Protein AF-A0A7S3CFG3-F1 (afdb_monomer_lite)

Sequence (171 aa):
ILPTSSPVSVMETASGTGRVSVSDVPDEIWTEVFSHLAAEGQAFAASLTCKRFLAIARVVCKGSAVTKAKVFLTHGRGRLSGRFLLWCSDLCDEDDFGVSRILCLAACRQGLTEELKTLLVRCPSAIKGEELVNYAAVGGSIETIEWLRRRGVPLDSCNMACAEAARGGHL

Secondary structure (DSSP, 8-state):
---------------------TTTS-HHHHHHHHHHHHHTT-HHHHHTS-HHHHHHHHHHHTTHHHHHHHHHHHH--SPPPHHHHHHTTSS--TT-HHHHHHHHHHHHTTT-HHHHHHHHHH-TTSS-HHHHHHHHHHTT-HHHHHHHHHTT--GGG-TTHHHHHHHHT--

pLDDT: mean 81.41, std 15.43, range [36.38, 96.5]

Foldseek 3Di:
DDDDDDDDDDPVPPPPPDDDDPVNDDLVVLLVVLLVCLVVLVLLVQLLPDVSSLVSNLVRNVCSSVVVLLVCLVPPPDQDDLVVLVSNVRSDDLPPLPSLLSSLLSCLLALVQVSNVVSCVSHVPSDALLSSLLSNLLNLNVVNNVVSVVVVRDVVVNVCSPVSNVVSVND

InterPro domains:
  IPR001810 F-box domain [PF00646] (23-58)
  IPR036047 F-box-like domain superfamily [SSF81383] (14-58)

Structure (mmCIF, N/CA/C/O backbone):
data_AF-A0A7S3CFG3-F1
#
_entry.id   AF-A0A7S3CFG3-F1
#
loop_
_atom_site.group_PDB
_atom_site.id
_atom_site.type_symbol
_atom_site.label_atom_id
_atom_site.label_alt_id
_atom_site.label_comp_id
_atom_site.label_asym_id
_atom_site.label_entity_id
_atom_site.label_seq_id
_atom_site.pdbx_PDB_ins_code
_atom_site.Cartn_x
_atom_site.Cartn_y
_atom_site.Cartn_z
_atom_site.occupancy
_atom_site.B_iso_or_equiv
_atom_site.auth_seq_id
_atom_site.auth_comp_id
_atom_site.auth_asym_id
_atom_site.auth_atom_id
_atom_site.pdbx_PDB_model_num
ATOM 1 N N . ILE A 1 1 ? -75.159 7.259 45.620 1.00 37.56 1 ILE A N 1
ATOM 2 C CA . ILE A 1 1 ? -75.638 6.192 44.709 1.00 37.56 1 ILE A CA 1
ATOM 3 C C . ILE A 1 1 ? -74.685 6.172 43.515 1.00 37.56 1 ILE A C 1
ATOM 5 O O . ILE A 1 1 ? -74.532 7.213 42.893 1.00 37.56 1 ILE A O 1
ATOM 9 N N . LEU A 1 2 ? -73.983 5.056 43.279 1.00 40.75 2 LEU A N 1
ATOM 10 C CA . LEU A 1 2 ? -73.243 4.773 42.029 1.00 40.75 2 LEU A CA 1
ATOM 11 C C . LEU A 1 2 ? -74.244 4.257 40.966 1.00 40.75 2 LEU A C 1
ATOM 13 O O . LEU A 1 2 ? -75.337 3.849 41.368 1.00 40.75 2 LEU A O 1
ATOM 17 N N . PRO A 1 3 ? -73.941 4.306 39.651 1.00 47.03 3 PRO A N 1
ATOM 18 C CA . PRO A 1 3 ? -73.075 3.307 38.985 1.00 47.03 3 PRO A CA 1
ATOM 19 C C . PRO A 1 3 ? -71.876 3.951 38.242 1.00 47.03 3 PRO A C 1
ATOM 21 O O . PRO A 1 3 ? -72.010 5.020 37.662 1.00 47.03 3 PRO A O 1
ATOM 24 N N . THR A 1 4 ? -70.633 3.476 38.385 1.00 41.88 4 THR A N 1
ATOM 25 C CA . THR A 1 4 ? -69.954 2.404 37.605 1.00 41.88 4 THR A CA 1
ATOM 26 C C . THR A 1 4 ? -69.831 2.628 36.088 1.00 41.88 4 THR A C 1
ATOM 28 O O . THR A 1 4 ? -70.781 2.393 35.348 1.00 41.88 4 THR A O 1
ATOM 31 N N . SER A 1 5 ? -68.616 2.888 35.592 1.00 36.91 5 SER A N 1
ATOM 32 C CA . SER A 1 5 ? -67.816 1.876 34.862 1.00 36.91 5 SER A CA 1
ATOM 33 C C . SER A 1 5 ? -66.495 2.455 34.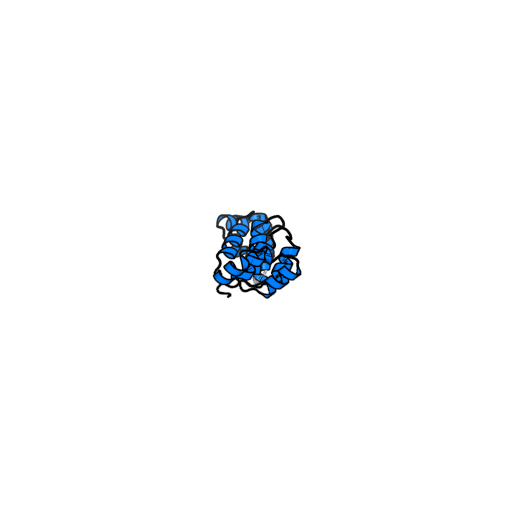325 1.00 36.91 5 SER A C 1
ATOM 35 O O . SER A 1 5 ? -66.481 3.453 33.613 1.00 36.91 5 SER A O 1
ATOM 37 N N . SER A 1 6 ? -65.382 1.786 34.635 1.00 43.34 6 SER A N 1
ATOM 38 C CA . SER A 1 6 ? -64.210 1.762 33.746 1.00 43.34 6 SER A CA 1
ATOM 39 C C . SER A 1 6 ? -64.425 0.648 32.715 1.00 43.34 6 SER A C 1
ATOM 41 O O . SER A 1 6 ? -65.146 -0.311 33.007 1.00 43.34 6 SER A O 1
ATOM 43 N N . PRO A 1 7 ? -63.778 0.718 31.544 1.00 47.34 7 PRO A N 1
ATOM 44 C CA . PRO A 1 7 ? -62.621 -0.164 31.353 1.00 47.34 7 PRO A CA 1
ATOM 45 C C . PRO A 1 7 ? -61.418 0.565 30.715 1.00 47.34 7 PRO A C 1
ATOM 47 O O . PRO A 1 7 ? -61.573 1.412 29.848 1.00 47.34 7 PRO A O 1
ATOM 50 N N . VAL A 1 8 ? -60.222 0.418 31.292 1.00 37.72 8 VAL A N 1
ATOM 51 C CA . VAL A 1 8 ? -59.151 -0.526 30.883 1.00 37.72 8 VAL A CA 1
ATOM 52 C C . VAL A 1 8 ? -58.303 -0.027 29.706 1.00 37.72 8 VAL A C 1
ATOM 54 O O . VAL A 1 8 ? -58.741 0.008 28.567 1.00 37.72 8 VAL A O 1
ATOM 57 N N . SER A 1 9 ? -57.043 0.260 30.048 1.00 43.34 9 SER A N 1
ATOM 58 C CA . SER A 1 9 ? -55.812 0.029 29.279 1.00 43.34 9 SER A CA 1
ATOM 59 C C . SER A 1 9 ? -55.873 0.062 27.747 1.00 43.34 9 SER A C 1
ATOM 61 O O . SER A 1 9 ? -56.261 -0.914 27.109 1.00 43.34 9 SER A O 1
ATOM 63 N N . VAL A 1 10 ? -55.192 1.059 27.182 1.00 40.66 10 VAL A N 1
ATOM 64 C CA . VAL A 1 10 ? -54.032 0.731 26.345 1.00 40.66 10 VAL A CA 1
ATOM 65 C C . VAL A 1 10 ? -52.823 1.474 26.910 1.00 40.66 10 VAL A C 1
ATOM 67 O O . VAL A 1 10 ? -52.563 2.625 26.574 1.00 40.66 10 VAL A O 1
ATOM 70 N N . MET A 1 11 ? -52.069 0.814 27.795 1.00 36.38 11 MET A N 1
ATOM 71 C CA . MET A 1 11 ? -50.628 1.063 27.820 1.00 36.38 11 MET A CA 1
ATOM 72 C C . MET A 1 11 ? -50.127 0.680 26.428 1.00 36.38 11 MET A C 1
ATOM 74 O O . MET A 1 11 ? -50.054 -0.511 26.121 1.00 36.38 11 MET A O 1
ATOM 78 N N . GLU A 1 12 ? -49.812 1.664 25.584 1.00 37.03 12 GLU A N 1
ATOM 79 C CA . GLU A 1 12 ? -48.969 1.415 24.419 1.00 37.03 12 GLU A CA 1
ATOM 80 C C . GLU A 1 12 ? -47.602 0.998 24.952 1.00 37.03 12 GLU A C 1
ATOM 82 O O . GLU A 1 12 ? -46.726 1.810 25.257 1.00 37.03 12 GLU A O 1
ATOM 87 N N . THR A 1 13 ? -47.443 -0.313 25.120 1.00 40.94 13 THR A N 1
ATOM 88 C CA . THR A 1 13 ? -46.142 -0.931 25.262 1.00 40.94 13 THR A CA 1
ATOM 89 C C . THR A 1 13 ? -45.372 -0.559 24.010 1.00 40.94 13 THR A C 1
ATOM 91 O O . THR A 1 13 ? -45.642 -1.067 22.921 1.00 40.94 13 THR A O 1
ATOM 94 N N . ALA A 1 14 ? -44.423 0.364 24.162 1.00 45.00 14 ALA A N 1
ATOM 95 C CA . ALA A 1 14 ? -43.482 0.722 23.120 1.00 45.00 14 ALA A CA 1
ATOM 96 C C . ALA A 1 14 ? -42.603 -0.501 22.819 1.00 45.00 14 ALA A C 1
ATOM 98 O O . ALA A 1 14 ? -41.462 -0.607 23.264 1.00 45.00 14 ALA A O 1
ATOM 99 N N . SER A 1 15 ? -43.151 -1.429 22.031 1.00 49.91 15 SER A N 1
ATOM 100 C CA . SER A 1 15 ? -42.484 -2.578 21.420 1.00 49.91 15 SER A CA 1
ATOM 101 C C . SER A 1 15 ? -41.585 -2.101 20.272 1.00 49.91 15 SER A C 1
ATOM 103 O O . SER A 1 15 ? -41.556 -2.649 19.170 1.00 49.91 15 SER A O 1
ATOM 105 N N . GLY A 1 16 ? -40.841 -1.025 20.533 1.00 50.38 16 GLY A N 1
ATOM 106 C CA . GLY A 1 16 ? -39.682 -0.651 19.757 1.00 50.38 16 GLY A CA 1
ATOM 107 C C . GLY A 1 16 ? -38.613 -1.681 20.064 1.00 50.38 16 GLY A C 1
ATOM 108 O O . GLY A 1 16 ? -37.935 -1.595 21.085 1.00 50.38 16 GLY A O 1
ATOM 109 N N . THR A 1 17 ? -38.463 -2.667 19.181 1.00 57.88 17 THR A N 1
ATOM 110 C CA . THR A 1 17 ? -37.288 -3.541 19.171 1.00 57.88 17 THR A CA 1
ATOM 111 C C . THR A 1 17 ? -36.074 -2.677 18.834 1.00 57.88 17 THR A C 1
ATOM 113 O O . THR A 1 17 ? -35.721 -2.493 17.672 1.00 57.88 17 THR A O 1
ATOM 116 N N . GLY A 1 18 ? -35.498 -2.068 19.876 1.00 58.72 18 GLY A N 1
ATOM 117 C CA . GLY A 1 18 ? -34.524 -0.982 19.812 1.00 58.72 18 GLY A CA 1
ATOM 118 C C . GLY A 1 18 ? -33.195 -1.403 19.202 1.00 58.72 18 GLY A C 1
ATOM 119 O O . GLY A 1 18 ? -32.203 -1.581 19.903 1.00 58.72 18 GLY A O 1
ATOM 120 N N . ARG A 1 19 ? -33.168 -1.547 17.876 1.00 64.12 19 ARG A N 1
ATOM 121 C CA . ARG A 1 19 ? -31.938 -1.647 17.099 1.00 64.12 19 ARG A CA 1
ATOM 122 C C . ARG A 1 19 ? -31.280 -0.276 17.075 1.00 64.12 19 ARG A C 1
ATOM 124 O O . ARG A 1 19 ? -31.588 0.541 16.215 1.00 64.12 19 ARG A O 1
ATOM 131 N N . VAL A 1 20 ? -30.368 -0.054 18.015 1.00 76.00 20 VAL A N 1
ATOM 132 C CA . VAL A 1 20 ? -29.393 1.036 17.931 1.00 76.00 20 VAL A CA 1
ATOM 133 C C . VAL A 1 20 ? -28.592 0.829 16.644 1.00 76.00 20 VAL A C 1
ATOM 135 O O . VAL A 1 20 ? -27.999 -0.237 16.454 1.00 76.00 20 VAL A O 1
ATOM 138 N N . SER A 1 21 ? -28.603 1.801 15.732 1.00 83.56 21 SER A N 1
ATOM 139 C CA . SER A 1 21 ? -27.780 1.721 14.526 1.00 83.56 21 SER A CA 1
ATOM 140 C C . SER A 1 21 ? -26.316 1.994 14.872 1.00 83.56 21 SER A C 1
ATOM 142 O O . SER A 1 21 ? -25.996 2.723 15.811 1.00 83.56 21 SER A O 1
ATOM 144 N N . VAL A 1 22 ? -25.396 1.463 14.064 1.00 83.50 22 VAL A N 1
ATOM 145 C CA . VAL A 1 22 ? -23.952 1.746 14.173 1.00 83.50 22 VAL A CA 1
ATOM 146 C C . VAL A 1 22 ? -23.650 3.248 14.031 1.00 83.50 22 VAL A C 1
ATOM 148 O O . VAL A 1 22 ? -22.635 3.722 14.542 1.00 83.50 22 VAL A O 1
ATOM 151 N N . SER A 1 23 ? -24.533 4.009 13.375 1.00 84.25 23 SER A N 1
ATOM 152 C CA . SER A 1 23 ? -24.495 5.477 13.329 1.00 84.25 23 SER A CA 1
ATOM 153 C C . SER A 1 23 ? -24.733 6.135 14.689 1.00 84.25 23 SER A C 1
ATOM 155 O O . SER A 1 23 ? -24.081 7.128 14.993 1.00 84.25 23 SER A O 1
ATOM 157 N N . ASP A 1 24 ? -25.622 5.573 15.505 1.00 89.00 24 ASP A N 1
ATOM 158 C CA . ASP A 1 24 ? -26.221 6.256 16.661 1.00 89.00 24 ASP A CA 1
ATOM 159 C C . ASP A 1 24 ? -25.368 6.093 17.929 1.00 89.00 24 ASP A C 1
ATOM 161 O O . ASP A 1 24 ? -25.471 6.873 18.872 1.00 89.00 24 ASP A O 1
ATOM 165 N N . VAL A 1 25 ? -24.503 5.076 17.942 1.00 91.12 25 VAL A N 1
ATOM 166 C CA . VAL A 1 25 ? -23.493 4.848 18.983 1.00 91.12 25 VAL A CA 1
ATOM 167 C C . VAL A 1 25 ? -22.427 5.961 18.919 1.00 91.12 25 VAL A C 1
ATOM 169 O O . VAL A 1 25 ? -21.868 6.162 17.837 1.00 91.12 25 VAL A O 1
ATOM 172 N N . PRO A 1 26 ? -22.103 6.667 20.024 1.00 92.75 26 PRO A N 1
ATOM 173 C CA . PRO A 1 26 ? -21.057 7.702 20.068 1.00 92.75 26 PRO A CA 1
ATOM 174 C C . PRO A 1 26 ? -19.632 7.198 19.775 1.00 92.75 26 PRO A C 1
ATOM 176 O O . PRO A 1 26 ? -19.333 6.010 19.921 1.00 92.75 26 PRO A O 1
ATOM 179 N N . ASP A 1 27 ? -18.735 8.106 19.375 1.00 92.38 27 ASP A N 1
ATOM 180 C CA . ASP A 1 27 ? -17.337 7.769 19.048 1.00 92.38 27 ASP A CA 1
ATOM 181 C C . ASP A 1 27 ? -16.531 7.323 20.277 1.00 92.38 27 ASP A C 1
ATOM 183 O O . ASP A 1 27 ? -15.600 6.535 20.135 1.00 92.38 27 ASP A O 1
ATOM 187 N N . GLU A 1 28 ? -16.907 7.739 21.486 1.00 93.31 28 GLU A N 1
ATOM 188 C CA . GLU A 1 28 ? -16.295 7.315 22.749 1.00 93.31 28 GLU A CA 1
ATOM 189 C C . GLU A 1 28 ? -16.522 5.818 23.007 1.00 93.31 28 GLU A C 1
ATOM 191 O O . GLU A 1 28 ? -15.596 5.100 23.383 1.00 93.31 28 GLU A O 1
ATOM 196 N N . ILE A 1 29 ? -17.732 5.316 22.731 1.00 94.19 29 ILE A N 1
ATOM 197 C CA . ILE A 1 29 ? -18.046 3.884 22.862 1.00 94.19 29 ILE A CA 1
ATOM 198 C C . ILE A 1 29 ? -17.266 3.084 21.816 1.00 94.19 29 ILE A C 1
ATOM 200 O O . ILE A 1 29 ? -16.682 2.048 22.130 1.00 94.19 29 ILE A O 1
ATOM 204 N N . TRP A 1 30 ? -17.201 3.576 20.576 1.00 93.62 30 TRP A N 1
ATOM 205 C CA . TRP A 1 30 ? -16.383 2.941 19.544 1.00 93.62 30 TRP A CA 1
ATOM 206 C C . TRP A 1 30 ? -14.887 2.993 19.864 1.00 93.62 30 TRP A C 1
ATOM 208 O O . TRP A 1 30 ? -14.183 2.038 19.559 1.00 93.62 30 TRP A O 1
ATOM 218 N N . THR A 1 31 ? -14.400 4.054 20.506 1.00 93.00 31 THR A N 1
ATOM 219 C CA . THR A 1 31 ? -13.011 4.179 20.972 1.00 93.00 31 THR A CA 1
ATOM 220 C C . THR A 1 31 ? -12.675 3.070 21.970 1.00 93.00 31 THR A C 1
ATOM 222 O O . THR A 1 31 ? -11.659 2.395 21.804 1.00 93.00 31 THR A O 1
ATOM 225 N N . GLU A 1 32 ? -13.565 2.804 22.930 1.00 93.69 32 GLU A N 1
ATOM 226 C CA . GLU A 1 32 ? -13.403 1.707 23.893 1.00 93.69 32 GLU A CA 1
ATOM 227 C C . GLU A 1 32 ? -13.480 0.328 23.215 1.00 93.69 32 GLU A C 1
ATOM 229 O O . GLU A 1 32 ? -12.615 -0.522 23.416 1.00 93.69 32 GLU A O 1
ATOM 234 N N . VAL A 1 33 ? -14.442 0.118 22.308 1.00 93.56 33 VAL A N 1
ATOM 235 C CA . VAL A 1 33 ? -14.523 -1.116 21.501 1.00 93.56 33 VAL A CA 1
ATOM 236 C C . VAL A 1 33 ? -13.235 -1.338 20.696 1.00 93.56 33 VAL A C 1
ATOM 238 O O . VAL A 1 33 ? -12.711 -2.453 20.655 1.00 93.56 33 VAL A O 1
ATOM 241 N N . PHE A 1 34 ? -12.676 -0.290 20.086 1.00 92.00 34 PHE A N 1
ATOM 242 C CA . PHE A 1 34 ? -11.420 -0.378 19.341 1.00 92.00 34 PHE A CA 1
ATOM 243 C C . PHE A 1 34 ? -10.190 -0.586 20.235 1.00 92.00 34 PHE A C 1
ATOM 245 O O . PHE A 1 34 ? -9.202 -1.131 19.740 1.00 92.00 34 PHE A O 1
ATOM 252 N N . SER A 1 35 ? -10.239 -0.240 21.526 1.00 89.75 35 SER A N 1
ATOM 253 C CA . SER A 1 35 ? -9.165 -0.534 22.486 1.00 89.75 35 SER A CA 1
ATOM 254 C C . SER A 1 35 ? -9.066 -2.050 22.727 1.00 89.75 35 SER A C 1
ATOM 256 O O . SER A 1 35 ? -8.001 -2.647 22.532 1.00 89.75 35 SER A O 1
ATOM 258 N N . HIS A 1 36 ? -10.201 -2.707 22.991 1.00 91.81 36 HIS A N 1
ATOM 259 C CA . HIS A 1 36 ? -10.296 -4.161 23.135 1.00 91.81 36 HIS A CA 1
ATOM 260 C C . HIS A 1 36 ? -9.940 -4.894 21.834 1.00 91.81 36 HIS A C 1
ATOM 262 O O . HIS A 1 36 ? -9.094 -5.792 21.828 1.00 91.81 36 HIS A O 1
ATOM 268 N N . LEU A 1 37 ? -10.501 -4.459 20.698 1.00 90.75 37 LEU A N 1
ATOM 269 C CA . LEU A 1 37 ? -10.166 -5.032 19.391 1.00 90.75 37 LEU A CA 1
ATOM 270 C C . LEU A 1 37 ? -8.684 -4.834 19.033 1.00 90.75 37 LEU A C 1
ATOM 272 O O . LEU A 1 37 ? -8.131 -5.643 18.288 1.00 90.75 37 LEU A O 1
ATOM 276 N N . ALA A 1 38 ? -8.013 -3.785 19.519 1.00 85.44 38 ALA A N 1
ATOM 277 C CA . ALA A 1 38 ? -6.579 -3.600 19.307 1.00 85.44 38 ALA A CA 1
ATOM 278 C C . ALA A 1 38 ? -5.747 -4.593 20.131 1.00 85.44 38 ALA A C 1
ATOM 280 O O . ALA A 1 38 ? -4.781 -5.136 19.591 1.00 85.44 38 ALA A O 1
ATOM 281 N N . ALA A 1 39 ? -6.144 -4.873 21.378 1.00 85.69 39 ALA A N 1
ATOM 282 C CA . ALA A 1 39 ? -5.489 -5.847 22.255 1.00 85.69 39 ALA A CA 1
ATOM 283 C C . ALA A 1 39 ? -5.576 -7.285 21.706 1.00 85.69 39 ALA A C 1
ATOM 285 O O . ALA A 1 39 ? -4.581 -8.006 21.693 1.00 85.69 39 ALA A O 1
ATOM 286 N N . GLU A 1 40 ? -6.728 -7.676 21.154 1.00 87.31 40 GLU A N 1
ATOM 287 C CA . GLU A 1 40 ? -6.905 -8.958 20.444 1.00 87.31 40 GLU A CA 1
ATOM 288 C C . GLU A 1 40 ? -6.362 -8.928 18.997 1.00 87.31 40 GLU A C 1
ATOM 290 O O . GLU A 1 40 ? -6.342 -9.929 18.274 1.00 87.31 40 GLU A O 1
ATOM 295 N N . GLY A 1 41 ? -5.939 -7.752 18.524 1.00 82.56 41 GLY A N 1
ATOM 296 C CA . GLY A 1 41 ? -5.489 -7.510 17.157 1.00 82.56 41 GLY A CA 1
ATOM 297 C C . GLY A 1 41 ? -6.580 -7.647 16.084 1.00 82.56 41 GLY A C 1
ATOM 298 O O . GLY A 1 41 ? -6.247 -7.769 14.905 1.00 82.56 41 GLY A O 1
ATOM 299 N N . GLN A 1 42 ? -7.860 -7.648 16.443 1.00 87.19 42 GLN A N 1
ATOM 300 C CA . GLN A 1 42 ? -8.992 -7.662 15.509 1.00 87.19 42 GLN A CA 1
ATOM 301 C C . GLN A 1 42 ? -9.287 -6.283 14.891 1.00 87.19 42 GLN A C 1
ATOM 303 O O . GLN A 1 42 ? -9.960 -6.196 13.864 1.00 87.19 42 GLN A O 1
ATOM 308 N N . ALA A 1 43 ? -8.729 -5.202 15.451 1.00 86.06 43 ALA A N 1
ATOM 309 C CA . ALA A 1 43 ? -8.976 -3.827 15.009 1.00 86.06 43 ALA A CA 1
ATOM 310 C C . ALA A 1 43 ? -8.702 -3.576 13.513 1.00 86.06 43 ALA A C 1
ATOM 312 O O . ALA A 1 43 ? -9.403 -2.778 12.894 1.00 86.06 43 ALA A O 1
ATOM 313 N N . PHE A 1 44 ? -7.732 -4.274 12.904 1.00 84.06 44 PHE A N 1
ATOM 314 C CA . PHE A 1 44 ? -7.506 -4.179 11.456 1.00 84.06 44 PHE A CA 1
ATOM 315 C C . PHE A 1 44 ? -8.710 -4.683 10.650 1.00 84.06 44 PHE A C 1
ATOM 317 O O . PHE A 1 44 ? -9.145 -4.008 9.730 1.00 84.06 44 PHE A O 1
ATOM 324 N N . ALA A 1 45 ? -9.289 -5.833 11.002 1.00 86.38 45 ALA A N 1
ATOM 325 C CA . ALA A 1 45 ? -10.450 -6.360 10.286 1.00 86.38 45 ALA A CA 1
ATOM 326 C C . ALA A 1 45 ? -11.679 -5.451 10.465 1.00 86.38 45 ALA A C 1
ATOM 328 O O . ALA A 1 45 ? -12.391 -5.175 9.500 1.00 86.38 45 ALA A O 1
ATOM 329 N N . ALA A 1 46 ? -11.886 -4.924 11.676 1.00 89.38 46 ALA A N 1
ATOM 330 C CA . ALA A 1 46 ? -12.973 -3.991 11.959 1.00 89.38 46 ALA A CA 1
ATOM 331 C C . ALA A 1 46 ? -12.836 -2.668 11.178 1.00 89.38 46 ALA A C 1
ATOM 333 O O . ALA A 1 46 ? -13.829 -2.165 10.647 1.00 89.38 46 ALA A O 1
ATOM 334 N N . SER A 1 47 ? -11.623 -2.122 11.036 1.00 87.00 47 SER A N 1
ATOM 335 C CA . SER A 1 47 ? -11.388 -0.860 10.316 1.00 87.00 47 SER A CA 1
ATOM 336 C C . SER A 1 47 ? -11.658 -0.943 8.805 1.00 87.00 47 SER A C 1
ATOM 338 O O . SER A 1 47 ? -11.969 0.069 8.177 1.00 87.00 47 SER A O 1
ATOM 340 N N . LEU A 1 48 ? -11.624 -2.142 8.211 1.00 84.31 48 LEU A N 1
ATOM 341 C CA . LEU A 1 48 ? -11.958 -2.360 6.797 1.00 84.31 48 LEU A CA 1
ATOM 342 C C . LEU A 1 48 ? -13.458 -2.209 6.480 1.00 84.31 48 LEU A C 1
ATOM 344 O O . LEU A 1 48 ? -13.825 -2.167 5.308 1.00 84.31 48 LEU A O 1
ATOM 348 N N . THR A 1 49 ? -14.331 -2.127 7.490 1.00 87.19 49 THR A N 1
ATOM 349 C CA . THR A 1 49 ? -15.792 -2.132 7.290 1.00 87.19 49 THR A CA 1
ATOM 350 C C . THR A 1 49 ? -16.377 -0.763 6.929 1.00 87.19 49 THR A C 1
ATOM 352 O O . THR A 1 49 ? -17.276 -0.689 6.092 1.00 87.19 49 THR A O 1
ATOM 355 N N . CYS A 1 50 ? -15.891 0.335 7.523 1.00 88.31 50 CYS A N 1
ATOM 356 C CA . CYS A 1 50 ? -16.376 1.686 7.220 1.00 88.31 50 CYS A CA 1
ATOM 357 C C . CYS A 1 50 ? -15.346 2.787 7.537 1.00 88.31 50 CYS A C 1
ATOM 359 O O . CYS A 1 50 ? -14.446 2.611 8.357 1.00 88.31 50 CYS A O 1
ATOM 361 N N . LYS A 1 51 ? -15.499 3.967 6.914 1.00 86.44 51 LYS A N 1
ATOM 362 C CA . LYS A 1 51 ? -14.584 5.111 7.104 1.00 86.44 51 LYS A CA 1
ATOM 363 C C . LYS A 1 51 ? -14.586 5.681 8.531 1.00 86.44 51 LYS A C 1
ATOM 365 O O . LYS A 1 51 ? -13.553 6.176 8.967 1.00 86.44 51 LYS A O 1
ATOM 370 N N . ARG A 1 52 ? -15.695 5.565 9.274 1.00 90.56 52 ARG A N 1
ATOM 371 C CA . ARG A 1 52 ? -15.769 5.956 10.695 1.00 90.56 52 ARG A CA 1
ATOM 372 C C . ARG A 1 52 ? -14.831 5.092 11.541 1.00 90.56 52 ARG A C 1
ATOM 374 O O . ARG A 1 52 ? -13.946 5.605 12.211 1.00 90.56 52 ARG A O 1
ATOM 381 N N . PHE A 1 53 ? -14.960 3.773 11.424 1.00 90.62 53 PHE A N 1
ATOM 382 C CA . PHE A 1 53 ? -14.114 2.810 12.134 1.00 90.62 53 PHE A CA 1
ATOM 383 C C . PHE A 1 53 ? -12.642 2.915 11.719 1.00 90.62 53 PHE A C 1
ATOM 385 O O . PHE A 1 53 ? -11.754 2.734 12.542 1.00 90.62 53 PHE A O 1
ATOM 392 N N . LEU A 1 54 ? -12.376 3.278 10.463 1.00 86.38 54 LEU A N 1
ATOM 393 C CA . LEU A 1 54 ? -11.036 3.588 9.968 1.00 86.38 54 LEU A CA 1
ATOM 394 C C . LEU A 1 54 ? -10.396 4.790 10.683 1.00 86.38 54 LEU A C 1
ATOM 396 O O . LEU A 1 54 ? -9.220 4.732 11.037 1.00 86.38 54 LEU A O 1
ATOM 400 N N . ALA A 1 55 ? -11.162 5.861 10.911 1.00 86.88 55 ALA A N 1
ATOM 401 C CA . ALA A 1 55 ? -10.702 7.042 11.640 1.00 86.88 55 ALA A CA 1
ATOM 402 C C . ALA A 1 55 ? -10.442 6.733 13.124 1.00 86.88 55 ALA A C 1
ATOM 404 O O . ALA A 1 55 ? -9.406 7.118 13.658 1.00 86.88 55 ALA A O 1
ATOM 405 N N . ILE A 1 56 ? -11.323 5.962 13.765 1.00 89.06 56 ILE A N 1
ATOM 406 C CA . ILE A 1 56 ? -11.164 5.553 15.170 1.00 89.06 56 ILE A CA 1
ATOM 407 C C . ILE A 1 56 ? -9.956 4.616 15.330 1.00 89.06 56 ILE A C 1
ATOM 409 O O . ILE A 1 56 ? -9.124 4.818 16.214 1.00 89.06 56 ILE A O 1
ATOM 413 N N . ALA A 1 57 ? -9.780 3.650 14.422 1.00 86.50 57 ALA A N 1
ATOM 414 C CA . ALA A 1 57 ? -8.639 2.734 14.435 1.00 86.50 57 ALA A CA 1
ATOM 415 C C . ALA A 1 57 ? -7.279 3.446 14.310 1.00 86.50 57 ALA A C 1
ATOM 417 O O . ALA A 1 57 ? -6.311 3.002 14.926 1.00 86.50 57 ALA A O 1
ATOM 418 N N . ARG A 1 58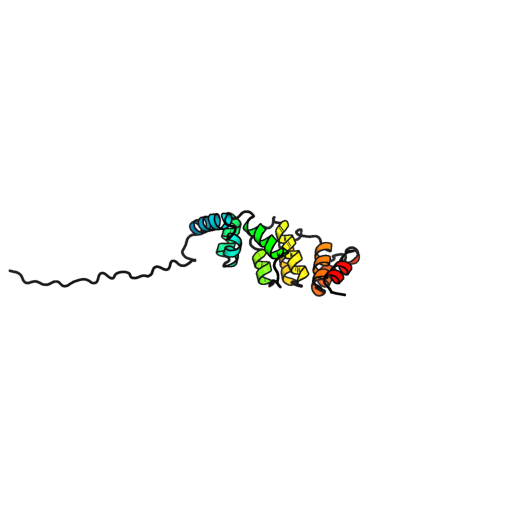 ? -7.189 4.553 13.555 1.00 82.06 58 ARG A N 1
ATOM 419 C CA . ARG A 1 58 ? -5.973 5.390 13.495 1.00 82.06 58 ARG A CA 1
ATOM 420 C C . ARG A 1 58 ? -5.593 5.921 14.875 1.00 82.06 58 ARG A C 1
ATOM 422 O O . ARG A 1 58 ? -4.482 5.691 15.341 1.00 82.06 58 ARG A O 1
ATOM 429 N N . VAL A 1 59 ? -6.543 6.582 15.537 1.00 83.25 59 VAL A N 1
ATOM 430 C CA . VAL A 1 59 ? -6.328 7.254 16.827 1.00 83.25 59 VAL A CA 1
ATOM 431 C C . VAL A 1 59 ? -6.017 6.248 17.939 1.00 83.25 59 VAL A C 1
ATOM 433 O O . VAL A 1 59 ? -5.097 6.458 18.732 1.00 83.25 59 VAL A O 1
ATOM 436 N N . VAL A 1 60 ? -6.767 5.143 17.990 1.00 83.69 60 VAL A N 1
ATOM 437 C CA . VAL A 1 60 ? -6.714 4.183 19.102 1.00 83.69 60 VAL A CA 1
ATOM 438 C C . VAL A 1 60 ? -5.589 3.164 18.948 1.00 83.69 60 VAL A C 1
ATOM 440 O O . VAL A 1 60 ? -4.905 2.849 19.919 1.00 83.69 60 VAL A O 1
ATOM 443 N N . CYS A 1 61 ? -5.369 2.625 17.746 1.00 73.44 61 CYS A N 1
ATOM 444 C CA . CYS A 1 61 ? -4.565 1.409 17.601 1.00 73.44 61 CYS A CA 1
ATOM 445 C C . CYS A 1 61 ? -3.052 1.646 17.468 1.00 73.44 61 CYS A C 1
ATOM 447 O O . CYS A 1 61 ? -2.325 0.654 17.421 1.00 73.44 61 CYS A O 1
ATOM 449 N N . LYS A 1 62 ? -2.587 2.907 17.370 1.00 64.69 62 LYS A N 1
ATOM 450 C CA . LYS A 1 62 ? -1.175 3.369 17.418 1.00 64.69 62 LYS A CA 1
ATOM 451 C C . LYS A 1 62 ? -0.123 2.355 16.922 1.00 64.69 62 LYS A C 1
ATOM 453 O O . LYS A 1 62 ? 0.841 2.047 17.617 1.00 64.69 62 LYS A O 1
ATOM 458 N N . GLY A 1 63 ? -0.323 1.811 15.719 1.00 64.50 63 GLY A N 1
ATOM 459 C CA . GLY A 1 63 ? 0.605 0.868 15.081 1.00 64.50 63 GLY A CA 1
ATOM 460 C C . GLY A 1 63 ? 0.166 -0.605 14.994 1.00 64.50 63 GLY A C 1
ATOM 461 O O . GLY A 1 63 ? 0.705 -1.324 14.154 1.00 64.50 63 GLY A O 1
ATOM 462 N N . SER A 1 64 ? -0.821 -1.099 15.758 1.00 68.88 64 SER A N 1
ATOM 463 C CA . SER A 1 64 ? -1.215 -2.526 15.684 1.00 68.88 64 SER A CA 1
ATOM 464 C C . SER A 1 64 ? -1.988 -2.857 14.398 1.00 68.88 64 SER A C 1
ATOM 466 O O . SER A 1 64 ? -1.650 -3.808 13.685 1.00 68.88 64 SER A O 1
ATOM 468 N N . ALA A 1 65 ? -2.965 -2.016 14.036 1.00 67.88 65 ALA A N 1
ATOM 469 C CA . ALA A 1 65 ? -3.718 -2.132 12.787 1.00 67.88 65 ALA A CA 1
ATOM 470 C C . ALA A 1 65 ? -2.807 -1.935 11.561 1.00 67.88 65 ALA A C 1
ATOM 472 O O . ALA A 1 65 ? -2.867 -2.713 10.612 1.00 67.88 65 ALA A O 1
ATOM 473 N N . VAL A 1 66 ? -1.905 -0.955 11.641 1.00 68.25 66 VAL A N 1
ATOM 474 C CA . VAL A 1 66 ? -0.828 -0.665 10.680 1.00 68.25 66 VAL A CA 1
ATOM 475 C C . VAL A 1 66 ? 0.093 -1.878 10.486 1.00 68.25 66 VAL A C 1
ATOM 477 O O . VAL A 1 66 ? 0.366 -2.282 9.357 1.00 68.25 66 VAL A O 1
ATOM 480 N N . THR A 1 67 ? 0.517 -2.530 11.573 1.00 72.56 67 THR A N 1
ATOM 481 C CA . THR A 1 67 ? 1.363 -3.735 11.521 1.00 72.56 67 THR A CA 1
ATOM 482 C C . THR A 1 67 ? 0.643 -4.895 10.833 1.00 72.56 67 THR A C 1
ATOM 484 O O . THR A 1 67 ? 1.232 -5.559 9.978 1.00 72.56 67 THR A O 1
ATOM 487 N N . LYS A 1 68 ? -0.644 -5.124 11.130 1.00 75.19 68 LYS A N 1
ATOM 488 C CA . LYS A 1 68 ? -1.431 -6.160 10.436 1.00 75.19 68 LYS A CA 1
ATOM 489 C C . LYS A 1 68 ? -1.704 -5.812 8.969 1.00 75.19 68 LYS A C 1
ATOM 491 O O . LYS A 1 68 ? -1.594 -6.706 8.131 1.00 75.19 68 LYS A O 1
ATOM 496 N N . ALA A 1 69 ? -1.939 -4.540 8.638 1.00 74.62 69 ALA A N 1
ATOM 497 C CA . ALA A 1 69 ? -2.011 -4.065 7.256 1.00 74.62 69 ALA A CA 1
ATOM 498 C C . ALA A 1 69 ? -0.706 -4.363 6.504 1.00 74.62 69 ALA A C 1
ATOM 500 O O . ALA A 1 69 ? -0.729 -4.976 5.442 1.00 74.62 69 ALA A O 1
ATOM 501 N N . LYS A 1 70 ? 0.448 -4.034 7.096 1.00 74.25 70 LYS A N 1
ATOM 502 C CA . LYS A 1 70 ? 1.782 -4.349 6.568 1.00 74.25 70 LYS A CA 1
ATOM 503 C C . LYS A 1 70 ? 1.977 -5.847 6.323 1.00 74.25 70 LYS A C 1
ATOM 505 O O . LYS A 1 70 ? 2.420 -6.224 5.236 1.00 74.25 70 LYS A O 1
ATOM 510 N N . VAL A 1 71 ? 1.617 -6.707 7.280 1.00 76.12 71 VAL A N 1
ATOM 511 C CA . VAL A 1 71 ? 1.696 -8.170 7.111 1.00 76.12 71 VAL A CA 1
ATOM 512 C C . VAL A 1 71 ? 0.810 -8.634 5.952 1.00 76.12 71 VAL A C 1
ATOM 514 O O . VAL A 1 71 ? 1.294 -9.374 5.095 1.00 76.12 71 VAL A O 1
ATOM 517 N N . PHE A 1 72 ? -0.436 -8.154 5.883 1.00 78.06 72 PHE A N 1
ATOM 518 C CA . PHE A 1 72 ? -1.390 -8.485 4.823 1.00 78.06 72 PHE A CA 1
ATOM 519 C C . PHE A 1 72 ? -0.928 -8.009 3.438 1.00 78.06 72 PHE A C 1
ATOM 521 O O . PHE A 1 72 ? -0.955 -8.783 2.491 1.00 78.06 72 PHE A O 1
ATOM 528 N N . LEU A 1 73 ? -0.444 -6.775 3.306 1.00 76.31 73 LEU A N 1
ATOM 529 C CA . LEU A 1 73 ? 0.039 -6.223 2.033 1.00 76.31 73 LEU A CA 1
ATOM 530 C C . LEU A 1 73 ? 1.332 -6.901 1.546 1.00 76.31 73 LEU A C 1
ATOM 532 O O . LEU A 1 73 ? 1.576 -6.956 0.344 1.00 76.31 73 LEU A O 1
ATOM 536 N N . THR A 1 74 ? 2.150 -7.432 2.462 1.00 73.19 74 THR A N 1
ATOM 537 C CA . THR A 1 74 ? 3.417 -8.108 2.122 1.00 73.19 74 THR A CA 1
ATOM 538 C C . THR A 1 74 ? 3.226 -9.593 1.785 1.00 73.19 74 THR A C 1
ATOM 540 O O . THR A 1 74 ? 3.869 -10.098 0.867 1.00 73.19 74 THR A O 1
ATOM 543 N N . HIS A 1 75 ? 2.355 -10.299 2.518 1.00 72.94 75 HIS A N 1
ATOM 544 C CA . HIS A 1 75 ? 2.214 -11.765 2.450 1.00 72.94 75 HIS A CA 1
ATOM 545 C C . HIS A 1 75 ? 0.835 -12.245 1.972 1.00 72.94 75 HIS A C 1
ATOM 547 O O . HIS A 1 75 ? 0.634 -13.447 1.778 1.00 72.94 75 HIS A O 1
ATOM 553 N N . GLY A 1 76 ? -0.129 -11.338 1.807 1.00 65.75 76 GLY A N 1
ATOM 554 C CA . GLY A 1 76 ? -1.481 -11.647 1.362 1.00 65.75 76 GLY A CA 1
ATOM 555 C C . GLY A 1 76 ? -1.473 -12.270 -0.029 1.00 65.75 76 GLY A C 1
ATOM 556 O O . GLY A 1 76 ? -0.909 -11.725 -0.977 1.00 65.75 76 GLY A O 1
ATOM 557 N N . ARG A 1 77 ? -2.101 -13.440 -0.156 1.00 56.69 77 ARG A N 1
ATOM 558 C CA . ARG A 1 77 ? -2.221 -14.141 -1.436 1.00 56.69 77 ARG A CA 1
ATOM 559 C C . ARG A 1 77 ? -3.403 -13.572 -2.218 1.00 56.69 77 ARG A C 1
ATOM 561 O O . ARG A 1 77 ? -4.545 -13.877 -1.894 1.00 56.69 77 ARG A O 1
ATOM 568 N N . GLY A 1 78 ? -3.132 -12.786 -3.257 1.00 70.06 78 GLY A N 1
ATOM 569 C CA . GLY A 1 78 ? -4.153 -12.333 -4.205 1.00 70.06 78 GLY A CA 1
ATOM 570 C C . GLY A 1 78 ? -3.825 -10.997 -4.865 1.00 70.06 78 GLY A C 1
ATOM 571 O O . GLY A 1 78 ? -2.920 -10.285 -4.435 1.00 70.06 78 GLY A O 1
ATOM 572 N N . ARG A 1 79 ? -4.588 -10.655 -5.909 1.00 81.38 79 ARG A N 1
ATOM 573 C CA . ARG A 1 79 ? -4.559 -9.323 -6.522 1.00 81.38 79 ARG A CA 1
ATOM 574 C C . ARG A 1 79 ? -5.410 -8.372 -5.676 1.00 81.38 79 ARG A C 1
ATOM 576 O O . ARG A 1 79 ? -6.610 -8.591 -5.521 1.00 81.38 79 ARG A O 1
ATOM 583 N N . LEU A 1 80 ? -4.794 -7.332 -5.131 1.00 83.56 80 LEU A N 1
ATOM 584 C CA . LEU A 1 80 ? -5.475 -6.239 -4.447 1.00 83.56 80 LEU A CA 1
ATOM 585 C C . LEU A 1 80 ? -6.178 -5.354 -5.482 1.00 83.56 80 LEU A C 1
ATOM 587 O O . LEU A 1 80 ? -5.641 -5.096 -6.559 1.00 83.56 80 LEU A O 1
ATOM 591 N N . SER A 1 81 ? -7.356 -4.831 -5.145 1.00 89.69 81 SER A N 1
ATOM 592 C CA . SER A 1 81 ? -7.934 -3.730 -5.917 1.00 89.69 81 SER A CA 1
ATOM 593 C C . SER A 1 81 ? -7.251 -2.417 -5.536 1.00 89.69 81 SER A C 1
ATOM 595 O O . SER A 1 81 ? -6.907 -2.202 -4.371 1.00 89.69 81 SER A O 1
ATOM 597 N N . GLY A 1 82 ? -7.107 -1.500 -6.493 1.00 90.56 82 GLY A N 1
ATOM 598 C CA . GLY A 1 82 ? -6.570 -0.168 -6.218 1.00 90.56 82 GLY A CA 1
ATOM 599 C C . GLY A 1 82 ? -7.364 0.588 -5.146 1.00 90.56 82 GLY A C 1
ATOM 600 O O . GLY A 1 82 ? -6.791 1.174 -4.231 1.00 90.56 82 GLY A O 1
ATOM 601 N N . ARG A 1 83 ? -8.695 0.439 -5.144 1.00 89.81 83 ARG A N 1
ATOM 602 C CA . ARG A 1 83 ? -9.580 0.978 -4.097 1.00 89.81 83 ARG A CA 1
ATOM 603 C C . ARG A 1 83 ? -9.285 0.413 -2.699 1.00 89.81 83 ARG A C 1
ATOM 605 O O . ARG A 1 83 ? -9.365 1.167 -1.734 1.00 89.81 83 ARG A O 1
ATOM 612 N N . PHE A 1 84 ? -8.944 -0.873 -2.573 1.00 86.94 84 PHE A N 1
ATOM 613 C CA . PHE A 1 84 ? -8.505 -1.456 -1.297 1.00 86.94 84 PHE A CA 1
ATOM 614 C C . PHE A 1 84 ? -7.129 -0.920 -0.887 1.00 86.94 84 PHE A C 1
ATOM 616 O O . PHE A 1 84 ? -6.922 -0.565 0.268 1.00 86.94 84 PHE A O 1
ATOM 623 N N . LEU A 1 85 ? -6.208 -0.787 -1.840 1.00 88.06 85 LEU A N 1
ATOM 624 C CA . LEU A 1 85 ? -4.874 -0.249 -1.588 1.00 88.06 85 LEU A CA 1
ATOM 625 C C . LEU A 1 85 ? -4.947 1.210 -1.095 1.00 88.06 85 LEU A C 1
ATOM 627 O O . LEU A 1 85 ? -4.335 1.546 -0.085 1.00 88.06 85 LEU A O 1
ATOM 631 N N . LEU A 1 86 ? -5.782 2.054 -1.712 1.00 88.81 86 LEU A N 1
ATOM 632 C CA . LEU A 1 86 ? -6.066 3.407 -1.218 1.00 88.81 86 LEU A CA 1
ATOM 633 C C . LEU A 1 86 ? -6.833 3.418 0.117 1.00 88.81 86 LEU A C 1
ATOM 635 O O . LEU A 1 86 ? -6.674 4.343 0.905 1.00 88.81 86 LEU A O 1
ATOM 639 N N . TRP A 1 87 ? -7.637 2.396 0.423 1.00 87.25 87 TRP A N 1
ATOM 640 C CA . TRP A 1 87 ? -8.235 2.257 1.756 1.00 87.25 87 TRP A CA 1
ATOM 641 C C . TRP A 1 87 ? -7.179 1.967 2.828 1.00 87.25 87 TRP A C 1
ATOM 643 O O . TRP A 1 87 ? -7.283 2.495 3.927 1.00 87.25 87 TRP A O 1
ATOM 653 N N . CYS A 1 88 ? -6.149 1.182 2.506 1.00 83.62 88 CYS A N 1
ATOM 654 C CA . CYS A 1 88 ? -4.998 0.948 3.380 1.00 83.62 88 CYS A CA 1
ATOM 655 C C . CYS A 1 88 ? -3.959 2.081 3.372 1.00 83.62 88 CYS A C 1
ATOM 657 O O . CYS A 1 88 ? -3.012 1.999 4.147 1.00 83.62 88 CYS A O 1
ATOM 659 N N . SER A 1 89 ? -4.113 3.111 2.527 1.00 84.25 89 SER A N 1
ATOM 660 C CA . SER A 1 89 ? -3.390 4.384 2.671 1.00 84.25 89 SER A CA 1
ATOM 661 C C . SER A 1 89 ? -4.126 5.370 3.586 1.00 84.25 89 SER A C 1
ATOM 663 O O . SER A 1 89 ? -3.547 6.357 4.038 1.00 84.25 89 SER A O 1
ATOM 665 N N . ASP A 1 90 ? -5.384 5.086 3.932 1.00 83.38 90 ASP A N 1
ATOM 666 C CA . ASP A 1 90 ? -5.902 5.368 5.274 1.00 83.38 90 ASP A CA 1
ATOM 667 C C . ASP A 1 90 ? -5.476 4.250 6.260 1.00 83.38 90 ASP A C 1
ATOM 669 O O . ASP A 1 90 ? -4.925 3.244 5.841 1.00 83.38 90 ASP A O 1
ATOM 673 N N . LEU A 1 91 ? -5.676 4.417 7.574 1.00 76.12 91 LEU A N 1
ATOM 674 C CA . LEU A 1 91 ? -4.847 3.835 8.664 1.00 76.12 91 LEU A CA 1
ATOM 675 C C . LEU A 1 91 ? -3.460 4.464 8.803 1.00 76.12 91 LEU A C 1
ATOM 677 O O . LEU A 1 91 ? -2.982 4.561 9.927 1.00 76.12 91 LEU A O 1
ATOM 681 N N . CYS A 1 92 ? -2.836 4.901 7.712 1.00 71.69 92 CYS A N 1
ATOM 682 C CA . CYS A 1 92 ? -1.533 5.558 7.760 1.00 71.69 92 CYS A CA 1
ATOM 683 C C . CYS A 1 92 ? -1.669 7.058 8.034 1.00 71.69 92 CYS A C 1
ATOM 685 O O . CYS A 1 92 ? -2.533 7.727 7.446 1.00 71.69 92 CYS A O 1
ATOM 687 N N . ASP A 1 93 ? -0.776 7.562 8.878 1.00 68.06 93 ASP A N 1
ATOM 688 C CA . ASP A 1 93 ? -0.438 8.979 8.989 1.00 68.06 93 ASP A CA 1
ATOM 689 C C . ASP A 1 93 ? 0.678 9.313 7.981 1.00 68.06 93 ASP A C 1
ATOM 691 O O . ASP A 1 93 ? 1.343 8.412 7.462 1.00 68.06 93 ASP A O 1
ATOM 695 N N . GLU A 1 94 ? 0.880 10.595 7.665 1.00 61.75 94 GLU A N 1
ATOM 696 C CA . GLU A 1 94 ? 1.836 11.012 6.620 1.00 61.75 94 GLU A CA 1
ATOM 697 C C . GLU A 1 94 ? 3.297 10.665 6.968 1.00 61.75 94 GLU A C 1
ATOM 699 O O . GLU A 1 94 ? 4.095 10.396 6.069 1.00 61.75 94 GLU A O 1
ATOM 704 N N . ASP A 1 95 ? 3.605 10.568 8.266 1.00 63.00 95 ASP A N 1
ATOM 705 C CA . ASP A 1 95 ? 4.913 10.187 8.808 1.00 63.00 95 ASP A CA 1
ATOM 706 C C . ASP A 1 95 ? 5.170 8.662 8.837 1.00 63.00 95 ASP A C 1
ATOM 708 O O . ASP A 1 95 ? 6.287 8.232 9.138 1.00 63.00 95 ASP A O 1
ATOM 712 N N . ASP A 1 96 ? 4.189 7.804 8.510 1.00 69.19 96 ASP A N 1
ATOM 713 C CA . ASP A 1 96 ? 4.414 6.351 8.430 1.00 69.19 96 ASP A CA 1
ATOM 714 C C . ASP A 1 96 ? 5.065 5.955 7.093 1.00 69.19 96 ASP A C 1
ATOM 716 O O . ASP A 1 96 ? 4.464 5.364 6.185 1.00 69.19 96 ASP A O 1
ATOM 720 N N . PHE A 1 97 ? 6.365 6.246 7.000 1.00 68.88 97 PHE A N 1
ATOM 721 C CA . PHE A 1 97 ? 7.237 5.788 5.917 1.00 68.88 97 PHE A CA 1
ATOM 722 C C . PHE A 1 97 ? 7.170 4.268 5.706 1.00 68.88 97 PHE A C 1
ATOM 724 O O . PHE A 1 97 ? 7.367 3.789 4.589 1.00 68.88 97 PHE A O 1
ATOM 731 N N . GLY A 1 98 ? 6.900 3.494 6.762 1.00 75.88 98 GLY A N 1
ATOM 732 C CA . GLY A 1 98 ? 6.905 2.038 6.733 1.00 75.88 98 GLY A CA 1
ATOM 733 C C . GLY A 1 98 ? 5.782 1.460 5.879 1.00 75.88 98 GLY A C 1
ATOM 734 O O . GLY A 1 98 ? 6.040 0.557 5.078 1.00 75.88 98 GLY A O 1
ATOM 735 N N . VAL A 1 99 ? 4.554 1.962 6.025 1.00 78.44 99 VAL A N 1
ATOM 736 C CA . VAL A 1 99 ? 3.403 1.464 5.256 1.00 78.44 99 VAL A CA 1
ATOM 737 C C . VAL A 1 99 ? 3.217 2.212 3.940 1.00 78.44 99 VAL A C 1
ATOM 739 O O . VAL A 1 99 ? 2.964 1.552 2.931 1.00 78.44 99 VAL A O 1
ATOM 742 N N . SER A 1 100 ? 3.470 3.523 3.878 1.00 84.50 100 SER A N 1
ATOM 743 C CA . SER A 1 100 ? 3.446 4.280 2.613 1.00 84.50 100 SER A CA 1
ATOM 744 C C . SER A 1 100 ? 4.386 3.679 1.558 1.00 84.50 100 SER A C 1
ATOM 746 O O . SER A 1 100 ? 4.001 3.507 0.398 1.00 84.50 100 SER A O 1
ATOM 748 N N . ARG A 1 101 ? 5.582 3.233 1.972 1.00 88.06 101 ARG A N 1
ATOM 749 C CA . ARG A 1 101 ? 6.513 2.454 1.139 1.00 88.06 101 ARG A CA 1
ATOM 750 C C . ARG A 1 101 ? 5.888 1.156 0.621 1.00 88.06 101 ARG A C 1
ATOM 752 O O . ARG A 1 101 ? 5.947 0.880 -0.573 1.00 88.06 101 ARG A O 1
ATOM 759 N N . ILE A 1 102 ? 5.290 0.356 1.504 1.00 87.44 102 ILE A N 1
ATOM 760 C CA . ILE A 1 102 ? 4.724 -0.964 1.167 1.00 87.44 102 ILE A CA 1
ATOM 761 C C . ILE A 1 102 ? 3.531 -0.838 0.220 1.00 87.44 102 ILE A C 1
ATOM 763 O O . ILE A 1 102 ? 3.407 -1.633 -0.707 1.00 87.44 102 ILE A O 1
ATOM 767 N N . LEU A 1 103 ? 2.697 0.185 0.399 1.00 89.75 103 LEU A N 1
ATOM 768 C CA . LEU A 1 103 ? 1.598 0.504 -0.509 1.00 89.75 103 LEU A CA 1
ATOM 769 C C . LEU A 1 103 ? 2.116 0.842 -1.912 1.00 89.75 103 LEU A C 1
ATOM 771 O O . LEU A 1 103 ? 1.606 0.299 -2.890 1.00 89.75 103 LEU A O 1
ATOM 775 N N . CYS A 1 104 ? 3.169 1.660 -2.021 1.00 92.19 104 CYS A N 1
ATOM 776 C CA . CYS A 1 104 ? 3.792 1.969 -3.310 1.00 92.19 104 CYS A CA 1
ATOM 777 C C . CYS A 1 104 ? 4.372 0.713 -3.984 1.00 92.19 104 CYS A C 1
ATOM 779 O O . CYS A 1 104 ? 4.155 0.493 -5.174 1.00 92.19 104 CYS A O 1
ATOM 781 N N . LEU A 1 105 ? 5.050 -0.153 -3.223 1.00 90.94 105 LEU A N 1
ATOM 782 C CA . LEU A 1 105 ? 5.592 -1.422 -3.725 1.00 90.94 105 LEU A CA 1
ATOM 783 C C . LEU A 1 105 ? 4.496 -2.394 -4.188 1.00 90.94 105 LEU A C 1
ATOM 785 O O . LEU A 1 105 ? 4.622 -3.018 -5.244 1.00 90.94 105 LEU A O 1
ATOM 789 N N . ALA A 1 106 ? 3.405 -2.499 -3.427 1.00 90.88 106 ALA A N 1
ATOM 790 C CA . ALA A 1 106 ? 2.243 -3.309 -3.780 1.00 90.88 106 ALA A CA 1
ATOM 791 C C . ALA A 1 106 ? 1.497 -2.754 -5.005 1.00 90.88 106 ALA A C 1
ATOM 793 O O . ALA A 1 106 ? 0.953 -3.540 -5.782 1.00 90.88 106 ALA A O 1
ATOM 794 N N . ALA A 1 107 ? 1.489 -1.432 -5.201 1.00 93.31 107 ALA A N 1
ATOM 795 C CA . ALA A 1 107 ? 0.918 -0.795 -6.382 1.00 93.31 107 ALA A CA 1
ATOM 796 C C . ALA A 1 107 ? 1.774 -1.068 -7.631 1.00 93.31 107 ALA A C 1
ATOM 798 O O . ALA A 1 107 ? 1.247 -1.563 -8.629 1.00 93.31 107 ALA A O 1
ATOM 799 N N . CYS A 1 108 ? 3.096 -0.860 -7.541 1.00 93.62 108 CYS A N 1
ATOM 800 C CA . CYS A 1 108 ? 4.054 -1.189 -8.603 1.00 93.62 108 CYS A CA 1
ATOM 801 C C . CYS A 1 108 ? 3.935 -2.639 -9.070 1.00 93.62 108 CYS A C 1
ATOM 803 O O . CYS A 1 108 ? 3.789 -2.886 -10.262 1.00 93.62 108 CYS A O 1
ATOM 805 N N . ARG A 1 109 ? 3.944 -3.600 -8.137 1.00 91.12 109 ARG A N 1
ATOM 806 C CA . ARG A 1 109 ? 3.901 -5.040 -8.448 1.00 91.12 109 ARG A CA 1
ATOM 807 C C . ARG A 1 109 ? 2.605 -5.496 -9.141 1.00 91.12 109 ARG A C 1
ATOM 809 O O . ARG A 1 109 ? 2.525 -6.635 -9.587 1.00 91.12 109 ARG A O 1
ATOM 816 N N . GLN A 1 110 ? 1.576 -4.653 -9.198 1.00 91.56 110 GLN A N 1
ATOM 817 C CA . GLN A 1 110 ? 0.255 -4.999 -9.737 1.00 91.56 110 GLN A CA 1
ATOM 818 C C . GLN A 1 110 ? -0.203 -4.098 -10.893 1.00 91.56 110 GLN A C 1
ATOM 820 O O . GLN A 1 110 ? -1.342 -4.243 -11.349 1.00 91.56 110 GLN A O 1
ATOM 825 N N . GLY A 1 111 ? 0.649 -3.170 -11.339 1.00 93.56 111 GLY A N 1
ATOM 826 C CA . GLY A 1 111 ? 0.328 -2.199 -12.386 1.00 93.56 111 GLY A CA 1
ATOM 827 C C . GLY A 1 111 ? -0.690 -1.135 -11.967 1.00 93.56 111 GLY A C 1
ATOM 828 O O . GLY A 1 111 ? -1.356 -0.558 -12.820 1.00 93.56 111 GLY A O 1
ATOM 829 N N . LEU A 1 112 ? -0.853 -0.878 -10.664 1.00 94.94 112 LEU A N 1
ATOM 830 C CA . LEU A 1 112 ? -1.816 0.095 -10.126 1.00 94.94 112 LEU A CA 1
ATOM 831 C C . LEU A 1 112 ? -1.244 1.522 -10.219 1.00 94.94 112 LEU A C 1
ATOM 833 O O . LEU A 1 112 ? -0.902 2.154 -9.217 1.00 94.94 112 LEU A O 1
ATOM 837 N N . THR A 1 113 ? -1.048 1.994 -11.453 1.00 96.00 113 THR A N 1
ATOM 838 C CA . THR A 1 113 ? -0.285 3.214 -11.764 1.00 96.00 113 THR A CA 1
ATOM 839 C C . THR A 1 113 ? -0.975 4.496 -11.271 1.00 96.00 113 THR A C 1
ATOM 841 O O . THR A 1 113 ? -0.290 5.408 -10.804 1.00 96.00 113 THR A O 1
ATOM 844 N N . GLU A 1 114 ? -2.310 4.581 -11.300 1.00 96.31 114 GLU A N 1
ATOM 845 C CA . GLU A 1 114 ? -3.041 5.758 -10.793 1.00 96.31 114 GLU A CA 1
ATOM 846 C C . GLU A 1 114 ? -3.039 5.831 -9.260 1.00 96.31 114 GLU A C 1
ATOM 848 O O . GLU A 1 114 ? -2.840 6.897 -8.666 1.00 96.31 114 GLU A O 1
ATOM 853 N N . GLU A 1 115 ? -3.174 4.688 -8.589 1.00 95.12 115 GLU A N 1
ATOM 854 C CA . GLU A 1 115 ? -3.016 4.600 -7.142 1.00 95.12 115 GLU A CA 1
ATOM 855 C C . GLU A 1 115 ? -1.582 4.938 -6.726 1.00 95.12 115 GLU A C 1
ATOM 857 O O . GLU A 1 115 ? -1.390 5.708 -5.787 1.00 95.12 115 GLU A O 1
ATOM 862 N N . LEU A 1 116 ? -0.572 4.457 -7.457 1.00 94.88 116 LEU A N 1
ATOM 863 C CA . LEU A 1 116 ? 0.830 4.799 -7.213 1.00 94.88 116 LEU A CA 1
ATOM 864 C C . LEU A 1 116 ? 1.089 6.311 -7.319 1.00 94.88 116 LEU A C 1
ATOM 866 O O . LEU A 1 116 ? 1.761 6.876 -6.454 1.00 94.88 116 LEU A O 1
ATOM 870 N N . LYS A 1 117 ? 0.528 6.987 -8.334 1.00 95.12 117 LYS A N 1
ATOM 871 C CA . LYS A 1 117 ? 0.562 8.459 -8.427 1.00 95.12 117 LYS A CA 1
ATOM 872 C C . LYS A 1 117 ? -0.052 9.100 -7.182 1.00 95.12 117 LYS A C 1
ATOM 874 O O . LYS A 1 117 ? 0.575 9.964 -6.578 1.00 95.12 117 LYS A O 1
ATOM 879 N N . THR A 1 118 ? -1.236 8.641 -6.777 1.00 93.75 118 THR A N 1
ATOM 880 C CA . THR A 1 118 ? -1.975 9.158 -5.610 1.00 93.75 118 THR A CA 1
ATOM 881 C C . THR A 1 118 ? -1.168 9.025 -4.312 1.00 93.75 118 THR A C 1
ATOM 883 O O . THR A 1 118 ? -1.068 9.978 -3.541 1.00 93.75 118 THR A O 1
ATOM 886 N N . LEU A 1 119 ? -0.533 7.871 -4.085 1.00 91.12 119 LEU A N 1
ATOM 887 C CA . LEU A 1 119 ? 0.324 7.631 -2.918 1.00 91.12 119 LEU A CA 1
ATOM 888 C C . LEU A 1 119 ? 1.556 8.541 -2.909 1.00 91.12 119 LEU A C 1
ATOM 890 O O . LEU A 1 119 ? 1.902 9.095 -1.871 1.00 91.12 119 LEU A O 1
ATOM 894 N N . LEU A 1 120 ? 2.202 8.722 -4.063 1.00 90.50 120 LEU A N 1
ATOM 895 C CA . LEU A 1 120 ? 3.420 9.527 -4.185 1.00 90.50 120 LEU A CA 1
ATOM 896 C C . LEU A 1 120 ? 3.160 11.041 -4.227 1.00 90.50 120 LEU A C 1
ATOM 898 O O . LEU A 1 120 ? 4.122 11.803 -4.171 1.00 90.50 120 LEU A O 1
ATOM 902 N N . VAL A 1 121 ? 1.899 11.478 -4.317 1.00 90.38 121 VAL A N 1
ATOM 903 C CA . VAL A 1 121 ? 1.487 12.856 -3.995 1.00 90.38 121 VAL A CA 1
ATOM 904 C C . VAL A 1 121 ? 1.389 13.038 -2.479 1.00 90.38 121 VAL A C 1
ATOM 906 O O . VAL A 1 121 ? 1.863 14.048 -1.972 1.00 90.38 121 VAL A O 1
ATOM 909 N N . ARG A 1 122 ? 0.829 12.056 -1.756 1.00 85.88 122 ARG A N 1
ATOM 910 C CA . ARG A 1 122 ? 0.708 12.093 -0.287 1.00 85.88 122 ARG A CA 1
ATOM 911 C C . ARG A 1 122 ? 2.063 11.983 0.416 1.00 85.88 122 ARG A C 1
ATOM 913 O O . ARG A 1 122 ? 2.356 12.771 1.301 1.00 85.88 122 ARG A O 1
ATOM 920 N N . CYS A 1 123 ? 2.905 11.038 -0.003 1.00 84.31 123 CYS A N 1
ATOM 921 C CA . CYS A 1 123 ? 4.219 10.796 0.597 1.00 84.31 123 CYS A CA 1
ATOM 922 C C . CYS A 1 123 ? 5.306 10.683 -0.496 1.00 84.31 123 CYS A C 1
ATOM 924 O O . CYS A 1 123 ? 5.734 9.571 -0.825 1.00 84.31 123 CYS A O 1
ATOM 926 N N . PRO A 1 124 ? 5.791 11.803 -1.073 1.00 83.31 124 PRO A N 1
ATOM 927 C CA . PRO A 1 124 ? 6.770 11.783 -2.169 1.00 83.31 124 PRO A CA 1
ATOM 928 C C . PRO A 1 124 ? 8.101 11.102 -1.818 1.00 83.31 124 PRO A C 1
ATOM 930 O O . PRO A 1 124 ? 8.768 10.555 -2.693 1.00 83.31 124 PRO A O 1
ATOM 933 N N . SER A 1 125 ? 8.478 11.134 -0.538 1.00 81.00 125 SER A N 1
ATOM 934 C CA . SER A 1 125 ? 9.710 10.577 0.030 1.00 81.00 125 SER A CA 1
ATOM 935 C C . SER A 1 125 ? 9.571 9.137 0.545 1.00 81.00 125 SER A C 1
ATOM 937 O O . SER A 1 125 ? 10.546 8.587 1.054 1.00 81.00 125 SER A O 1
ATOM 939 N N . ALA A 1 126 ? 8.400 8.499 0.403 1.00 80.12 126 ALA A N 1
ATOM 940 C CA . ALA A 1 126 ? 8.151 7.152 0.931 1.00 80.12 126 ALA A CA 1
ATOM 941 C C . ALA A 1 126 ? 9.118 6.084 0.386 1.00 80.12 126 ALA A C 1
ATOM 943 O O . ALA A 1 126 ? 9.382 5.081 1.053 1.00 80.12 126 ALA A O 1
ATOM 944 N N . ILE A 1 127 ? 9.627 6.261 -0.839 1.00 85.56 127 ILE A N 1
ATOM 945 C CA . ILE A 1 127 ? 10.481 5.274 -1.502 1.00 85.56 127 ILE A CA 1
ATOM 946 C C . ILE A 1 127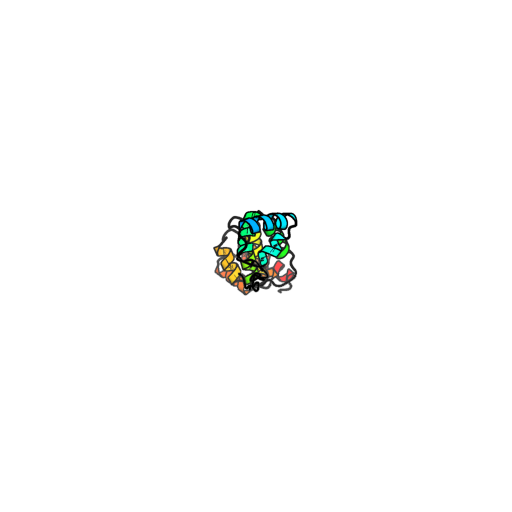 ? 11.304 5.870 -2.656 1.00 85.56 127 ILE A C 1
ATOM 948 O O . ILE A 1 127 ? 10.881 6.809 -3.327 1.00 85.56 127 ILE A O 1
ATOM 952 N N . LYS A 1 128 ? 12.490 5.297 -2.903 1.00 87.81 128 LYS A N 1
ATOM 953 C CA . LYS A 1 128 ? 13.365 5.645 -4.032 1.00 87.81 128 LYS A CA 1
ATOM 954 C C . LYS A 1 128 ? 12.825 5.101 -5.360 1.00 87.81 128 LYS A C 1
ATOM 956 O O . LYS A 1 128 ? 12.280 4.001 -5.410 1.00 87.81 128 LYS A O 1
ATOM 961 N N . GLY A 1 129 ? 13.067 5.831 -6.451 1.00 89.06 129 GLY A N 1
ATOM 962 C CA . GLY A 1 129 ? 12.628 5.444 -7.799 1.00 89.06 129 GLY A CA 1
ATOM 963 C C . GLY A 1 129 ? 13.125 4.066 -8.254 1.00 89.06 129 GLY A C 1
ATOM 964 O O . GLY A 1 129 ? 12.346 3.301 -8.814 1.00 89.06 129 GLY A O 1
ATOM 965 N N . GLU A 1 130 ? 14.377 3.715 -7.952 1.00 90.50 130 GLU A N 1
ATOM 966 C CA . GLU A 1 130 ? 14.973 2.416 -8.310 1.00 90.50 130 GLU A CA 1
ATOM 967 C C . GLU A 1 130 ? 14.178 1.223 -7.757 1.00 90.50 130 GLU A C 1
ATOM 969 O O . GLU A 1 130 ? 13.969 0.222 -8.440 1.00 90.50 130 GLU A O 1
ATOM 974 N N . GLU A 1 131 ? 13.665 1.336 -6.530 1.00 91.06 131 GLU A N 1
ATOM 975 C CA . GLU A 1 131 ? 12.857 0.278 -5.924 1.00 91.06 131 GLU A CA 1
ATOM 976 C C . GLU A 1 131 ? 11.468 0.160 -6.558 1.00 91.06 131 GLU A C 1
ATOM 978 O O . GLU A 1 131 ? 10.962 -0.951 -6.727 1.00 91.06 131 GLU A O 1
ATOM 983 N N . LEU A 1 132 ? 10.866 1.293 -6.942 1.00 93.50 132 LEU A N 1
ATOM 984 C CA . LEU A 1 132 ? 9.599 1.309 -7.675 1.00 93.50 132 LEU A CA 1
ATOM 985 C C . LEU A 1 132 ? 9.740 0.575 -9.015 1.00 93.50 132 LEU A C 1
ATOM 987 O O . LEU A 1 132 ? 8.860 -0.210 -9.366 1.00 93.50 132 LEU A O 1
ATOM 991 N N . VAL A 1 133 ? 10.853 0.794 -9.726 1.00 95.12 133 VAL A N 1
ATOM 992 C CA . VAL A 1 133 ? 11.175 0.105 -10.986 1.00 95.12 133 VAL A CA 1
ATOM 993 C C . VAL A 1 133 ? 11.355 -1.389 -10.748 1.00 95.12 133 VAL A C 1
ATOM 995 O O . VAL A 1 133 ? 10.706 -2.184 -11.422 1.00 95.12 133 VAL A O 1
ATOM 998 N N . ASN A 1 134 ? 12.165 -1.779 -9.758 1.00 92.88 134 ASN A N 1
ATOM 999 C CA . ASN A 1 134 ? 12.407 -3.185 -9.434 1.00 92.88 134 ASN A CA 1
ATOM 1000 C C . ASN A 1 134 ? 11.096 -3.938 -9.153 1.00 92.88 134 ASN A C 1
ATOM 1002 O O . ASN A 1 134 ? 10.854 -4.985 -9.742 1.00 92.88 134 ASN A O 1
ATOM 1006 N N . TYR A 1 135 ? 10.202 -3.398 -8.317 1.00 92.56 135 TYR A N 1
ATOM 1007 C CA . TYR A 1 135 ? 8.932 -4.070 -8.007 1.00 92.56 135 TYR A CA 1
ATOM 1008 C C . TYR A 1 135 ? 7.917 -4.035 -9.150 1.00 92.56 135 TYR A C 1
ATOM 1010 O O . TYR A 1 135 ? 7.149 -4.987 -9.292 1.00 92.56 135 TYR A O 1
ATOM 1018 N N . ALA A 1 136 ? 7.917 -2.988 -9.980 1.00 94.69 136 ALA A N 1
ATOM 1019 C CA . ALA A 1 136 ? 7.120 -2.977 -11.204 1.00 94.69 136 ALA A CA 1
ATOM 1020 C C . ALA A 1 136 ? 7.615 -4.048 -12.190 1.00 94.69 136 ALA A C 1
ATOM 1022 O O . ALA A 1 136 ? 6.800 -4.724 -12.814 1.00 94.69 136 ALA A O 1
ATOM 1023 N N . ALA A 1 137 ? 8.930 -4.279 -12.254 1.00 94.69 137 ALA A N 1
ATOM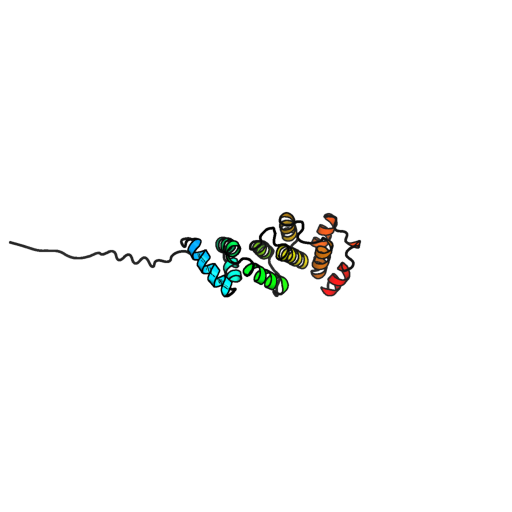 1024 C CA . ALA A 1 137 ? 9.532 -5.344 -13.047 1.00 94.69 137 ALA A CA 1
ATOM 1025 C C . ALA A 1 137 ? 9.137 -6.745 -12.539 1.00 94.69 137 ALA A C 1
ATOM 1027 O O . ALA A 1 137 ? 8.653 -7.545 -13.337 1.00 94.69 137 ALA A O 1
ATOM 1028 N N . VAL A 1 138 ? 9.188 -7.011 -11.219 1.00 93.25 138 VAL A N 1
ATOM 1029 C CA . VAL A 1 138 ? 8.651 -8.262 -10.612 1.00 93.25 138 VAL A CA 1
ATOM 1030 C C . VAL A 1 138 ? 7.205 -8.537 -11.020 1.00 93.25 138 VAL A C 1
ATOM 1032 O O . VAL A 1 138 ? 6.804 -9.692 -11.115 1.00 93.25 138 VAL A O 1
ATOM 1035 N N . GLY A 1 139 ? 6.404 -7.483 -11.184 1.00 91.50 139 GLY A N 1
ATOM 1036 C CA . GLY A 1 139 ? 4.996 -7.568 -11.564 1.00 91.50 139 GLY A CA 1
ATOM 1037 C C . GLY A 1 139 ? 4.718 -7.480 -13.064 1.00 91.50 139 GLY A C 1
ATOM 1038 O O . GLY A 1 139 ? 3.555 -7.311 -13.429 1.00 91.50 139 GLY A O 1
ATOM 1039 N N . GLY A 1 140 ? 5.742 -7.463 -13.927 1.00 93.56 140 GLY A N 1
ATOM 1040 C CA . GLY A 1 140 ? 5.581 -7.314 -15.381 1.00 93.56 140 GLY A CA 1
ATOM 1041 C C . GLY A 1 140 ? 4.885 -6.008 -15.792 1.00 93.56 140 GLY A C 1
ATOM 1042 O O . GLY A 1 140 ? 4.287 -5.917 -16.862 1.00 93.56 140 GLY A O 1
ATOM 1043 N N . SER A 1 141 ? 4.904 -4.997 -14.923 1.00 93.94 141 SER A N 1
ATOM 1044 C CA . SER A 1 141 ? 4.065 -3.801 -15.002 1.00 93.94 141 SER A CA 1
ATOM 1045 C C . SER A 1 141 ? 4.720 -2.714 -15.860 1.00 93.94 141 SER A C 1
ATOM 1047 O O . SER A 1 141 ? 5.124 -1.658 -15.369 1.00 93.94 141 SER A O 1
ATOM 1049 N N . ILE A 1 142 ? 4.836 -2.998 -17.163 1.00 94.25 142 ILE A N 1
ATOM 1050 C CA . ILE A 1 142 ? 5.529 -2.163 -18.162 1.00 94.25 142 ILE A CA 1
ATOM 1051 C C . ILE A 1 142 ? 5.018 -0.714 -18.152 1.00 94.25 142 ILE A C 1
ATOM 1053 O O . ILE A 1 142 ? 5.826 0.209 -18.111 1.00 94.25 142 ILE A O 1
ATOM 1057 N N . GLU A 1 143 ? 3.700 -0.495 -18.101 1.00 96.38 143 GLU A N 1
ATOM 1058 C CA . GLU A 1 143 ? 3.100 0.850 -18.049 1.00 96.38 143 GLU A CA 1
ATOM 1059 C C . GLU A 1 143 ? 3.618 1.677 -16.857 1.00 96.38 143 GLU A C 1
ATOM 1061 O O . GLU A 1 143 ? 3.948 2.860 -16.994 1.00 96.38 143 GLU A O 1
ATOM 1066 N N . THR A 1 144 ? 3.751 1.043 -15.688 1.00 96.06 144 THR A N 1
ATOM 1067 C CA . THR A 1 144 ? 4.295 1.682 -14.488 1.00 96.06 144 THR A CA 1
ATOM 1068 C C . THR A 1 144 ? 5.780 2.009 -14.664 1.00 96.06 144 THR A C 1
ATOM 1070 O O . THR A 1 144 ? 6.200 3.105 -14.297 1.00 96.06 144 THR A O 1
ATOM 1073 N N . ILE A 1 145 ? 6.571 1.117 -15.276 1.00 95.12 145 ILE A N 1
ATOM 1074 C CA . ILE A 1 145 ? 7.996 1.357 -15.579 1.00 95.12 145 ILE A CA 1
ATOM 1075 C C . ILE A 1 145 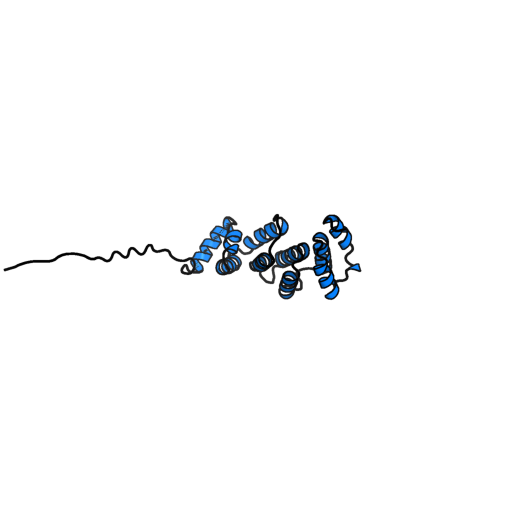? 8.155 2.525 -16.562 1.00 95.12 145 ILE A C 1
ATOM 1077 O O . ILE A 1 145 ? 8.977 3.414 -16.336 1.00 95.12 145 ILE A O 1
ATOM 1081 N N . GLU A 1 146 ? 7.344 2.581 -17.620 1.00 95.31 146 GLU A N 1
ATOM 1082 C CA . GLU A 1 146 ? 7.345 3.711 -18.549 1.00 95.31 146 GLU A CA 1
ATOM 1083 C C . GLU A 1 146 ? 6.971 5.028 -17.864 1.00 95.31 146 GLU A C 1
ATOM 1085 O O . GLU A 1 146 ? 7.580 6.065 -18.132 1.00 95.31 146 GLU A O 1
ATOM 1090 N N . TRP A 1 147 ? 5.970 5.013 -16.979 1.00 96.50 147 TRP A N 1
ATOM 1091 C CA . TRP A 1 147 ? 5.592 6.197 -16.215 1.00 96.50 147 TRP A CA 1
ATOM 1092 C C . TRP A 1 147 ? 6.716 6.653 -15.270 1.00 96.50 147 TRP A C 1
ATOM 1094 O O . TRP A 1 147 ? 7.017 7.846 -15.226 1.00 96.50 147 TRP A O 1
ATOM 1104 N N . LEU A 1 148 ? 7.395 5.725 -14.586 1.00 93.94 148 LEU A N 1
ATOM 1105 C CA . LEU A 1 148 ? 8.570 6.024 -13.757 1.00 93.94 148 LEU A CA 1
ATOM 1106 C C . LEU A 1 148 ? 9.710 6.626 -14.596 1.00 93.94 148 LEU A C 1
ATOM 1108 O O . LEU A 1 148 ? 10.293 7.636 -14.197 1.00 93.94 148 LEU A O 1
ATOM 1112 N N . ARG A 1 149 ? 9.967 6.085 -15.795 1.00 94.31 149 ARG A N 1
ATOM 1113 C CA . ARG A 1 149 ? 10.937 6.643 -16.752 1.00 94.31 149 ARG A CA 1
ATOM 1114 C C . ARG A 1 149 ? 10.559 8.064 -17.177 1.00 94.31 149 ARG A C 1
ATOM 1116 O O . ARG A 1 149 ? 11.403 8.953 -17.133 1.00 94.31 149 ARG A O 1
ATOM 1123 N N . ARG A 1 150 ? 9.287 8.309 -17.524 1.00 94.94 150 ARG A N 1
ATOM 1124 C CA . ARG A 1 150 ? 8.758 9.650 -17.861 1.00 94.94 150 ARG A CA 1
ATOM 1125 C C . ARG A 1 150 ? 8.839 10.635 -16.685 1.00 94.94 150 ARG A C 1
ATOM 1127 O O . ARG A 1 150 ? 8.982 11.829 -16.914 1.00 94.94 150 ARG A O 1
ATOM 1134 N N . ARG A 1 151 ? 8.798 10.147 -15.439 1.00 91.06 151 ARG A N 1
ATOM 1135 C CA . ARG A 1 151 ? 9.020 10.931 -14.208 1.00 91.06 151 ARG A CA 1
ATOM 1136 C C . ARG A 1 151 ? 10.507 11.227 -13.926 1.00 91.06 151 ARG A C 1
ATOM 1138 O O . ARG A 1 151 ? 10.805 11.956 -12.985 1.00 91.06 151 ARG A O 1
ATOM 1145 N N . GLY A 1 152 ? 11.436 10.698 -14.726 1.00 90.56 152 GLY A N 1
ATOM 1146 C CA . GLY A 1 152 ? 12.876 10.916 -14.564 1.00 90.56 152 GLY A CA 1
ATOM 1147 C C . GLY A 1 152 ? 13.573 9.915 -13.640 1.00 90.56 152 GLY A C 1
ATOM 1148 O O . GLY A 1 152 ? 14.674 10.194 -13.174 1.00 90.56 152 GLY A O 1
ATOM 1149 N N . VAL A 1 153 ? 12.968 8.753 -13.362 1.00 90.94 153 VAL A N 1
ATOM 1150 C CA . VAL A 1 153 ? 13.671 7.660 -12.672 1.00 90.94 153 VAL A CA 1
ATOM 1151 C C . VAL A 1 153 ? 14.674 7.014 -13.644 1.00 90.94 153 VAL A C 1
ATOM 1153 O O . VAL A 1 153 ? 14.252 6.537 -14.703 1.00 90.94 153 VAL A O 1
ATOM 1156 N N . PRO A 1 154 ? 15.982 6.972 -13.321 1.00 87.38 154 PRO A N 1
ATOM 1157 C CA . PRO A 1 154 ? 16.996 6.418 -14.212 1.00 87.38 154 PRO A CA 1
ATOM 1158 C C . PRO A 1 154 ? 16.930 4.886 -14.227 1.00 87.38 154 PRO A C 1
ATOM 1160 O O . PRO A 1 154 ? 17.428 4.216 -13.322 1.00 87.38 154 PRO A O 1
ATOM 1163 N N . LEU A 1 155 ? 16.329 4.317 -15.278 1.00 85.12 155 LEU A N 1
ATOM 1164 C CA . LEU A 1 155 ? 16.263 2.860 -15.458 1.00 85.12 155 LEU A CA 1
ATOM 1165 C C . LEU A 1 155 ? 17.661 2.232 -15.567 1.00 85.12 155 LEU A C 1
ATOM 1167 O O . LEU A 1 155 ? 17.875 1.138 -15.060 1.00 85.12 155 LEU A O 1
ATOM 1171 N 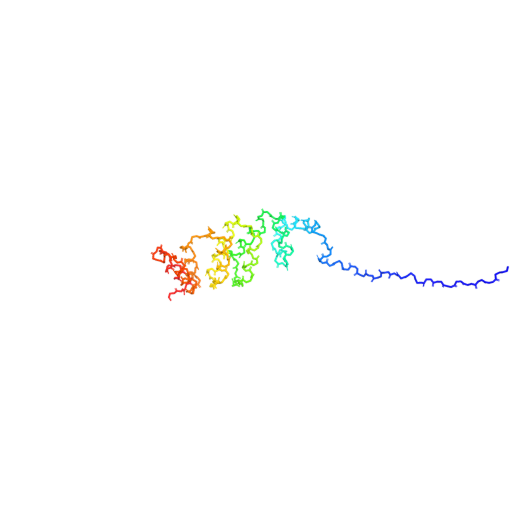N . ASP A 1 156 ? 18.622 2.951 -16.148 1.00 79.94 156 ASP A N 1
ATOM 1172 C CA . ASP A 1 156 ? 19.993 2.469 -16.363 1.00 79.94 156 ASP A CA 1
ATOM 1173 C C . ASP A 1 156 ? 20.784 2.316 -15.048 1.00 79.94 156 ASP A C 1
ATOM 1175 O O . ASP A 1 156 ? 21.771 1.588 -14.996 1.00 79.94 156 ASP A O 1
ATOM 1179 N N . SER A 1 157 ? 20.342 2.968 -13.965 1.00 76.62 157 SER A N 1
ATOM 1180 C CA . SER A 1 157 ? 20.869 2.766 -12.605 1.00 76.62 157 SER A CA 1
ATOM 1181 C C . SER A 1 157 ? 20.171 1.615 -11.864 1.00 76.62 157 SER A C 1
ATOM 1183 O O . SER A 1 157 ? 20.650 1.154 -10.828 1.00 76.62 157 SER A O 1
ATOM 1185 N N . CYS A 1 158 ? 19.045 1.116 -12.386 1.00 78.25 158 CYS A N 1
ATOM 1186 C CA . CYS A 1 158 ? 18.253 0.045 -11.784 1.00 78.25 158 CYS A CA 1
ATOM 1187 C C . CYS A 1 158 ? 18.819 -1.337 -12.158 1.00 78.25 158 CYS A C 1
ATOM 1189 O O . CYS A 1 158 ? 18.155 -2.129 -12.826 1.00 78.25 158 CYS A O 1
ATOM 1191 N N . ASN A 1 159 ? 20.032 -1.650 -11.687 1.00 79.81 159 ASN A N 1
ATOM 1192 C CA . ASN A 1 159 ? 20.777 -2.883 -12.009 1.00 79.81 159 ASN A CA 1
ATOM 1193 C C . ASN A 1 159 ? 20.006 -4.202 -11.779 1.00 79.81 159 ASN A C 1
ATOM 1195 O O . ASN A 1 159 ? 20.400 -5.244 -12.298 1.00 79.81 159 ASN A O 1
ATOM 1199 N N . MET A 1 160 ? 18.924 -4.176 -10.995 1.00 88.69 160 MET A N 1
ATOM 1200 C CA . MET A 1 160 ? 18.112 -5.349 -10.667 1.00 88.69 160 MET A CA 1
ATOM 1201 C C . MET A 1 160 ? 16.859 -5.506 -11.541 1.00 88.69 160 MET A C 1
ATOM 1203 O O . MET A 1 160 ? 16.252 -6.570 -11.496 1.00 88.69 160 MET A O 1
ATOM 1207 N N . ALA A 1 161 ? 16.467 -4.517 -12.354 1.00 89.88 161 ALA A N 1
ATOM 1208 C CA . ALA A 1 161 ? 15.167 -4.515 -13.036 1.00 89.88 161 ALA A CA 1
ATOM 1209 C C . ALA A 1 161 ? 14.937 -5.769 -13.904 1.00 89.88 161 ALA A C 1
ATOM 1211 O O . ALA A 1 161 ? 13.929 -6.453 -13.744 1.00 89.88 161 ALA A O 1
ATOM 1212 N N . CYS A 1 162 ? 15.897 -6.136 -14.760 1.00 90.94 162 CYS A N 1
ATOM 1213 C CA . CYS A 1 162 ? 15.793 -7.337 -15.598 1.00 90.94 162 CYS A CA 1
ATOM 1214 C C . CYS A 1 162 ? 15.838 -8.640 -14.779 1.00 90.94 162 CYS A C 1
ATOM 1216 O O . CYS A 1 162 ? 15.144 -9.599 -15.109 1.00 90.94 162 CYS A O 1
ATOM 1218 N N . ALA A 1 163 ? 16.624 -8.681 -13.697 1.00 92.81 163 ALA A N 1
ATOM 1219 C CA . ALA A 1 163 ? 16.705 -9.846 -12.814 1.00 92.81 163 ALA A CA 1
ATOM 1220 C C . ALA A 1 163 ? 15.394 -10.059 -12.037 1.00 92.81 163 ALA A C 1
ATOM 1222 O O . ALA A 1 163 ? 14.933 -11.188 -11.885 1.00 92.81 163 ALA A O 1
ATOM 1223 N N . GLU A 1 164 ? 14.763 -8.974 -11.592 1.00 93.50 164 GLU A N 1
ATOM 1224 C CA . GLU A 1 164 ? 13.462 -8.982 -10.929 1.00 93.50 164 GLU A CA 1
ATOM 1225 C C . GLU A 1 164 ? 12.319 -9.326 -11.898 1.00 93.50 164 GLU A C 1
ATOM 1227 O O . GLU A 1 164 ? 11.438 -10.104 -11.531 1.00 93.50 164 GLU A O 1
ATOM 1232 N N . ALA A 1 165 ? 12.363 -8.844 -13.147 1.00 93.31 165 ALA A N 1
ATOM 1233 C CA . ALA A 1 165 ? 11.435 -9.254 -14.205 1.00 93.31 165 ALA A CA 1
ATOM 1234 C C . ALA A 1 165 ? 11.532 -10.762 -14.487 1.00 93.31 165 ALA A C 1
ATOM 1236 O O . ALA A 1 165 ? 10.531 -11.477 -14.406 1.00 93.31 165 ALA A O 1
ATOM 1237 N N . ALA A 1 166 ? 12.751 -11.275 -14.684 1.00 94.19 166 ALA A N 1
ATOM 1238 C CA . ALA A 1 166 ? 13.007 -12.704 -14.844 1.00 94.19 166 ALA A CA 1
ATOM 1239 C C . ALA A 1 166 ? 12.520 -13.520 -13.632 1.00 94.19 166 ALA A C 1
ATOM 1241 O O . ALA A 1 166 ? 11.886 -14.561 -13.802 1.00 94.19 166 ALA A O 1
ATOM 1242 N N . ARG A 1 167 ? 12.732 -13.024 -12.403 1.00 92.25 167 ARG A N 1
ATOM 1243 C CA . ARG A 1 167 ? 12.232 -13.642 -11.160 1.00 92.25 167 ARG A CA 1
ATOM 1244 C C . ARG A 1 167 ? 10.701 -13.641 -11.061 1.00 92.25 167 ARG A C 1
ATOM 1246 O O . ARG A 1 167 ? 10.139 -14.530 -10.423 1.00 92.25 167 ARG A O 1
ATOM 1253 N N . GLY A 1 168 ? 10.031 -12.664 -11.672 1.00 88.81 168 GLY A N 1
ATOM 1254 C CA . GLY A 1 168 ? 8.574 -12.624 -11.836 1.00 88.81 168 GLY A CA 1
ATOM 1255 C C . GLY A 1 168 ? 8.034 -13.555 -12.931 1.00 88.81 168 GLY A C 1
ATOM 1256 O O . GLY A 1 168 ? 6.838 -13.831 -12.948 1.00 88.81 168 GLY A O 1
ATOM 1257 N N . GLY A 1 169 ? 8.896 -14.075 -13.813 1.00 92.44 169 GLY A N 1
ATOM 1258 C CA . GLY A 1 169 ? 8.492 -14.816 -15.014 1.00 92.44 169 GLY A CA 1
ATOM 1259 C C . GLY A 1 169 ? 8.157 -13.914 -16.209 1.00 92.44 169 GLY A C 1
ATOM 1260 O O . GLY A 1 169 ? 7.401 -14.319 -17.089 1.00 92.44 169 GLY A O 1
ATOM 1261 N N . HIS A 1 170 ? 8.695 -12.693 -16.230 1.00 89.50 170 HIS A N 1
ATOM 1262 C CA . HIS A 1 170 ? 8.461 -11.663 -17.243 1.00 89.50 170 HIS A CA 1
ATOM 1263 C C . HIS A 1 170 ? 9.750 -11.401 -18.043 1.00 89.50 170 HIS A C 1
ATOM 1265 O O . HIS A 1 170 ? 10.436 -10.405 -17.817 1.00 89.50 170 HIS A O 1
ATOM 1271 N N . LEU A 1 171 ? 10.096 -12.342 -18.927 1.00 73.06 171 LEU A N 1
ATOM 1272 C CA . LEU A 1 171 ? 11.199 -12.240 -19.897 1.00 73.06 171 LEU A CA 1
ATOM 1273 C C . LEU A 1 171 ? 10.694 -11.741 -21.258 1.00 73.06 171 LEU A C 1
ATOM 1275 O O . LEU A 1 171 ? 9.578 -12.160 -21.638 1.00 73.06 171 LEU A O 1
#

Organism: NCBI:txid1461544

Radius of gyration: 25.77 Å; chains: 1; bounding box: 96×28×65 Å